Protein AF-A0A1I2D7L0-F1 (afdb_monomer_lite)

Foldseek 3Di:
DPDAFEKEFEDEQQFPDPVLQLCCCAVVQWHWDAQAPAQPVRDGDVCQLVDDQQHKYFYWYQDPVGTDTSAIWGFHALVPAPNSQQFADADPSGQKTFGPDPVSQVSRVPGHDAHNHVNGTITTRIDGDPPDRDDDDVVQQPDPRRMHTD

pLDDT: mean 92.6, std 7.84, range [42.94, 98.56]

Sequence (150 aa):
MLGMQEWLYRASNARADSSTTQDVADNFGFICRNAFADVAHAQMIANVAKVDFGDVIHLYFVDGEGGRSLGAYRVVGPHRHPRGALFGAAVPKTKLRTVADDQLREQLRSDYAVDPRVGEFCGWPVVRDEHPSPSYVRDLFVGRNTLVPR

Organism: NCBI:txid54

Radius of gyration: 14.2 Å; chains: 1; bounding box: 37×36×35 Å

Secondary structure (DSSP, 8-state):
-PPPPEEEEEEETTT--HHHHHHHHHHH-EEE--SBS-SSS--B-TTGGG--TT-EEEEEEEETTEEEEEEEEEE--GGGSTTGGGEEEEPTTSS-EEE--HHHHHHHHTTPPPPTTTSS-EEEEEEEE-PPPPPP-GGGS-TT-SEEE-

Structure (mmCIF, N/CA/C/O backbone):
data_AF-A0A1I2D7L0-F1
#
_entry.id   AF-A0A1I2D7L0-F1
#
loop_
_atom_site.group_PDB
_atom_site.id
_atom_site.type_symbol
_atom_site.label_atom_id
_atom_site.label_alt_id
_atom_site.label_comp_id
_atom_site.label_asym_id
_atom_site.label_entity_id
_atom_site.label_seq_id
_atom_site.pdbx_PDB_ins_code
_atom_site.Cartn_x
_atom_site.Cartn_y
_atom_site.Cartn_z
_atom_site.occupancy
_atom_site.B_iso_or_equiv
_atom_site.auth_seq_id
_atom_site.auth_comp_id
_atom_site.auth_asym_id
_atom_site.auth_atom_id
_atom_site.pdbx_PDB_model_num
ATOM 1 N N . MET A 1 1 ? -18.700 -8.765 -13.851 1.00 42.94 1 MET A N 1
ATOM 2 C CA . MET A 1 1 ? -17.292 -9.070 -13.530 1.00 42.94 1 MET A CA 1
ATOM 3 C C . MET A 1 1 ? -16.488 -7.852 -13.924 1.00 42.94 1 MET A C 1
ATOM 5 O O . MET A 1 1 ? -16.326 -7.628 -15.114 1.00 42.94 1 MET A O 1
ATOM 9 N N . LEU A 1 2 ? -16.108 -7.008 -12.965 1.00 53.78 2 LEU A N 1
ATOM 10 C CA . LEU A 1 2 ? -15.072 -6.012 -13.236 1.00 53.78 2 LEU A CA 1
ATOM 11 C C . LEU A 1 2 ? -13.763 -6.801 -13.350 1.00 53.78 2 LEU A C 1
ATOM 13 O O . LEU A 1 2 ? -13.500 -7.656 -12.504 1.00 53.78 2 LEU A O 1
ATOM 17 N N . GLY A 1 3 ? -13.057 -6.635 -14.467 1.00 70.50 3 GLY A N 1
ATOM 18 C CA . GLY A 1 3 ? -11.793 -7.324 -14.708 1.00 70.50 3 GLY A CA 1
ATOM 19 C C . GLY A 1 3 ? -10.757 -6.924 -13.662 1.00 70.50 3 GLY A C 1
ATOM 20 O O . GLY A 1 3 ? -10.796 -5.807 -13.156 1.00 70.50 3 GLY A O 1
ATOM 21 N N . MET A 1 4 ? -9.858 -7.850 -13.342 1.00 87.69 4 MET A N 1
ATOM 22 C CA . MET A 1 4 ? -8.680 -7.590 -12.516 1.00 87.69 4 MET A CA 1
ATOM 23 C C . MET A 1 4 ? -7.867 -6.444 -13.132 1.00 87.69 4 MET A C 1
ATOM 25 O O . MET A 1 4 ? -7.484 -6.544 -14.299 1.00 87.69 4 MET A O 1
ATOM 29 N N . GLN A 1 5 ? -7.617 -5.378 -12.366 1.00 95.31 5 GLN A N 1
ATOM 30 C CA . GLN A 1 5 ? -6.756 -4.276 -12.786 1.00 95.31 5 GLN A CA 1
ATOM 31 C C . GLN A 1 5 ? -5.352 -4.426 -12.189 1.00 95.31 5 GLN A C 1
ATOM 33 O O . GLN A 1 5 ? -5.175 -4.874 -11.055 1.00 95.31 5 GLN A O 1
ATOM 38 N N . GLU A 1 6 ? -4.345 -4.031 -12.962 1.00 96.81 6 GLU A N 1
ATOM 39 C CA . GLU A 1 6 ? -2.952 -4.012 -12.532 1.00 96.81 6 GLU A CA 1
ATOM 40 C C . GLU A 1 6 ? -2.502 -2.583 -12.203 1.00 96.81 6 GLU A C 1
ATOM 42 O O . GLU A 1 6 ? -2.860 -1.609 -12.875 1.00 96.81 6 GLU A O 1
ATOM 47 N N . TRP A 1 7 ? -1.689 -2.461 -11.158 1.00 97.69 7 TRP A N 1
ATOM 48 C CA . TRP A 1 7 ? -1.183 -1.196 -10.649 1.00 97.69 7 TRP A CA 1
ATOM 49 C C . TRP A 1 7 ? 0.327 -1.252 -10.467 1.0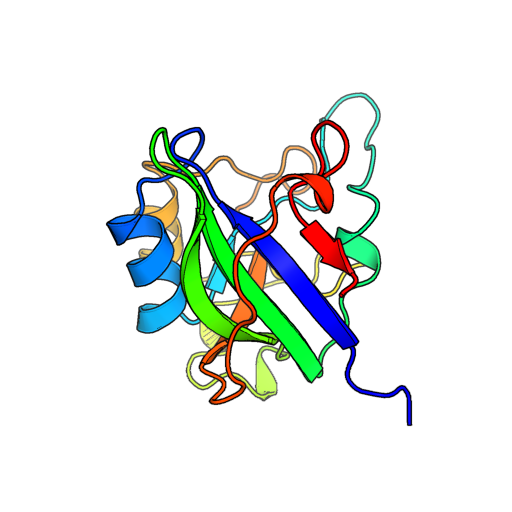0 97.69 7 TRP A C 1
ATOM 51 O O . TRP A 1 7 ? 0.862 -2.219 -9.931 1.00 97.69 7 TRP A O 1
ATOM 61 N N . LEU A 1 8 ? 1.020 -0.178 -10.833 1.00 97.25 8 LEU A N 1
ATOM 62 C CA . LEU A 1 8 ? 2.436 -0.002 -10.530 1.00 97.25 8 LEU A CA 1
ATOM 63 C C . LEU A 1 8 ? 2.565 0.882 -9.292 1.00 97.25 8 LEU A C 1
ATOM 65 O O . LEU A 1 8 ? 2.074 2.015 -9.281 1.00 97.25 8 LEU A O 1
ATOM 69 N N . TYR A 1 9 ? 3.234 0.382 -8.254 1.00 97.06 9 TYR A N 1
ATOM 70 C CA . TYR A 1 9 ? 3.482 1.119 -7.019 1.00 97.06 9 TYR A CA 1
ATOM 71 C C . TYR A 1 9 ? 4.976 1.339 -6.801 1.00 97.06 9 TYR A C 1
ATOM 73 O O . TYR A 1 9 ? 5.738 0.381 -6.724 1.00 97.06 9 TYR A O 1
ATOM 81 N N . ARG A 1 10 ? 5.393 2.599 -6.642 1.00 94.88 10 ARG A N 1
ATOM 82 C CA . ARG A 1 10 ? 6.763 2.957 -6.252 1.00 94.88 10 ARG A CA 1
ATOM 83 C C . ARG A 1 10 ? 6.838 3.318 -4.767 1.00 94.88 10 ARG A C 1
ATOM 85 O O . ARG A 1 10 ? 6.309 4.343 -4.334 1.00 94.88 10 ARG A O 1
ATOM 92 N N . ALA A 1 11 ? 7.524 2.480 -4.003 1.00 94.25 11 ALA A N 1
ATOM 93 C CA . ALA A 1 11 ? 8.063 2.811 -2.693 1.00 94.25 11 ALA A CA 1
ATOM 94 C C . ALA A 1 11 ? 9.421 3.514 -2.850 1.00 94.25 11 ALA A C 1
ATOM 96 O O . ALA A 1 11 ? 10.088 3.379 -3.876 1.00 94.25 11 ALA A O 1
ATOM 97 N N . SER A 1 12 ? 9.828 4.271 -1.835 1.00 91.44 12 SER A N 1
ATOM 98 C CA . SER A 1 12 ? 11.155 4.882 -1.765 1.00 91.44 12 SER A CA 1
ATOM 99 C C . SER A 1 12 ? 11.606 5.021 -0.316 1.00 91.44 12 SER A C 1
ATOM 101 O O . SER A 1 12 ? 10.791 4.972 0.609 1.00 91.44 12 SER A O 1
ATOM 103 N N . ASN A 1 13 ? 12.892 5.315 -0.145 1.00 88.62 13 ASN A N 1
ATOM 104 C CA . ASN A 1 13 ? 13.537 5.608 1.136 1.00 88.62 13 ASN A CA 1
ATOM 105 C C . ASN A 1 13 ? 12.998 6.852 1.874 1.00 88.62 13 ASN A C 1
ATOM 107 O O . ASN A 1 13 ? 13.462 7.163 2.963 1.00 88.62 13 ASN A O 1
ATOM 111 N N . ALA A 1 14 ? 12.026 7.575 1.309 1.00 85.12 14 ALA A N 1
ATOM 112 C CA . ALA A 1 14 ? 11.358 8.678 1.999 1.00 85.12 14 ALA A CA 1
ATOM 113 C C . ALA A 1 14 ? 10.434 8.201 3.135 1.00 85.12 14 ALA A C 1
ATOM 115 O O . ALA A 1 14 ? 9.949 9.024 3.911 1.00 85.12 14 ALA A O 1
ATOM 116 N N . ARG A 1 15 ? 10.122 6.899 3.178 1.00 81.25 15 ARG A N 1
ATOM 117 C CA . ARG A 1 15 ? 9.330 6.268 4.239 1.00 81.25 15 ARG A CA 1
ATOM 118 C C . ARG A 1 15 ? 10.143 5.164 4.897 1.00 81.25 15 ARG A C 1
ATOM 120 O O . ARG A 1 15 ? 10.711 5.385 5.949 1.00 81.25 15 ARG A O 1
ATOM 127 N N . ALA A 1 16 ? 10.261 4.030 4.221 1.00 90.19 16 ALA A N 1
ATOM 128 C CA . ALA A 1 16 ? 10.984 2.866 4.702 1.00 90.19 16 ALA A CA 1
ATOM 129 C C . ALA A 1 16 ? 12.076 2.479 3.712 1.00 90.19 16 ALA A C 1
ATOM 131 O O . ALA A 1 16 ? 12.001 2.822 2.528 1.00 90.19 16 ALA A O 1
ATOM 132 N N . ASP A 1 17 ? 13.079 1.746 4.182 1.00 92.38 17 ASP A N 1
ATOM 133 C CA . ASP A 1 17 ? 14.046 1.120 3.292 1.00 92.38 17 ASP A CA 1
ATOM 134 C C . ASP A 1 17 ? 13.432 -0.070 2.528 1.00 92.38 17 ASP A C 1
ATOM 136 O O . ASP A 1 17 ? 12.263 -0.447 2.696 1.00 92.38 17 ASP A O 1
ATOM 140 N N . SER A 1 18 ? 14.220 -0.642 1.619 1.00 92.31 18 SER A N 1
ATOM 141 C CA . SER A 1 18 ? 13.748 -1.714 0.749 1.00 92.31 18 SER A CA 1
ATOM 142 C C . SER A 1 18 ? 13.466 -3.009 1.509 1.00 92.31 18 SER A C 1
ATOM 144 O O . SER A 1 18 ? 12.477 -3.676 1.207 1.00 92.31 18 SER A O 1
ATOM 146 N N . SER A 1 19 ? 14.295 -3.336 2.505 1.00 93.00 19 SER A N 1
ATOM 147 C CA . SER A 1 19 ? 14.122 -4.507 3.367 1.00 93.00 19 SER A CA 1
ATOM 148 C C . SER A 1 19 ? 12.846 -4.409 4.187 1.00 93.00 19 SER A C 1
ATOM 150 O O . SER A 1 19 ? 12.036 -5.324 4.128 1.00 93.00 19 SER A O 1
ATOM 152 N N . THR A 1 20 ? 12.609 -3.291 4.870 1.00 93.81 20 THR A N 1
ATOM 153 C CA . THR A 1 20 ? 11.398 -3.055 5.657 1.00 93.81 20 THR A CA 1
ATOM 154 C C . THR A 1 20 ? 10.161 -3.053 4.766 1.00 93.81 20 THR A C 1
ATOM 156 O O . THR A 1 20 ? 9.142 -3.644 5.115 1.00 93.81 20 THR A O 1
ATOM 159 N N . THR A 1 21 ? 10.226 -2.424 3.588 1.00 95.50 21 THR A N 1
ATOM 160 C CA . THR A 1 21 ? 9.110 -2.442 2.626 1.00 95.50 21 THR A CA 1
ATOM 161 C C . THR A 1 21 ? 8.762 -3.871 2.206 1.00 95.50 21 THR A C 1
ATOM 163 O O . THR A 1 21 ? 7.586 -4.234 2.164 1.00 95.50 21 THR A O 1
ATOM 166 N N . GLN A 1 22 ? 9.777 -4.680 1.902 1.00 95.12 22 GLN A N 1
ATOM 167 C CA . GLN A 1 22 ? 9.588 -6.069 1.507 1.00 95.12 22 GLN A CA 1
ATOM 168 C C . GLN A 1 22 ? 9.098 -6.935 2.675 1.00 95.12 22 GLN A C 1
ATOM 170 O O . GLN A 1 22 ? 8.175 -7.718 2.489 1.00 95.12 22 GLN A O 1
ATOM 175 N N . ASP A 1 23 ? 9.661 -6.763 3.869 1.00 95.19 23 ASP A N 1
ATOM 176 C CA . ASP A 1 23 ? 9.289 -7.489 5.085 1.00 95.19 23 ASP A CA 1
ATOM 177 C C . ASP A 1 23 ? 7.814 -7.271 5.444 1.00 95.19 23 ASP A C 1
ATOM 179 O O . ASP A 1 23 ? 7.065 -8.227 5.643 1.00 95.19 23 ASP A O 1
ATOM 183 N N . VAL A 1 24 ? 7.350 -6.018 5.408 1.00 96.62 24 VAL A N 1
ATOM 184 C CA . VAL A 1 24 ? 5.938 -5.683 5.639 1.00 96.62 24 VAL A CA 1
ATOM 185 C C . VAL A 1 24 ? 5.028 -6.358 4.602 1.00 96.62 24 VAL A C 1
ATOM 187 O O . VAL A 1 24 ? 3.985 -6.917 4.956 1.00 96.62 24 VAL A O 1
ATOM 190 N N . ALA A 1 25 ? 5.427 -6.370 3.329 1.00 97.12 25 ALA A N 1
ATOM 191 C CA . ALA A 1 25 ? 4.643 -6.997 2.269 1.00 97.12 25 ALA A CA 1
ATOM 192 C C . ALA A 1 25 ? 4.624 -8.532 2.371 1.00 97.12 25 ALA A C 1
ATOM 194 O O . ALA A 1 25 ? 3.557 -9.136 2.273 1.00 97.12 25 ALA A O 1
ATOM 195 N N . ASP A 1 26 ? 5.776 -9.162 2.595 1.00 96.19 26 ASP A N 1
ATOM 196 C CA . ASP A 1 26 ? 5.932 -10.617 2.561 1.00 96.19 26 ASP A CA 1
ATOM 197 C C . ASP A 1 26 ? 5.500 -11.287 3.874 1.00 96.19 26 ASP A C 1
ATOM 199 O O . ASP A 1 26 ? 4.810 -12.307 3.840 1.00 96.19 26 ASP A O 1
ATOM 203 N N . ASN A 1 27 ? 5.832 -10.706 5.031 1.00 95.50 27 ASN A N 1
ATOM 204 C CA . ASN A 1 27 ? 5.563 -11.329 6.331 1.00 95.50 27 ASN A CA 1
ATOM 205 C C . ASN A 1 27 ? 4.207 -10.936 6.921 1.00 95.50 27 ASN A C 1
ATOM 207 O O . ASN A 1 27 ? 3.575 -11.745 7.611 1.00 95.50 27 ASN A O 1
ATOM 211 N N . PHE A 1 28 ? 3.717 -9.727 6.640 1.00 97.12 28 PHE A N 1
ATOM 212 C CA . PHE A 1 28 ? 2.419 -9.265 7.142 1.00 97.12 28 PHE A CA 1
ATOM 213 C C . PHE A 1 28 ? 1.319 -9.255 6.078 1.00 97.12 28 PHE A C 1
ATOM 215 O O . PHE A 1 28 ? 0.143 -9.176 6.440 1.00 97.12 28 PHE A O 1
ATOM 222 N N . GLY A 1 29 ? 1.668 -9.385 4.794 1.00 98.00 29 GLY A N 1
ATOM 223 C CA . GLY A 1 29 ? 0.692 -9.304 3.709 1.00 98.00 29 GLY A CA 1
ATOM 224 C C . GLY A 1 29 ? 0.060 -7.917 3.647 1.00 98.00 29 GLY A C 1
ATOM 225 O O . GLY A 1 29 ? -1.163 -7.771 3.611 1.00 98.00 29 GLY A O 1
ATOM 226 N N . PHE A 1 30 ? 0.888 -6.874 3.718 1.00 98.38 30 PHE A N 1
ATOM 227 C CA . PHE A 1 30 ? 0.414 -5.500 3.813 1.00 98.38 30 PHE A CA 1
ATOM 228 C C . PHE A 1 30 ? 1.235 -4.544 2.950 1.00 98.38 30 PHE A C 1
ATOM 230 O O . PHE A 1 30 ? 2.459 -4.585 2.940 1.00 98.38 30 PHE A O 1
ATOM 237 N N . ILE A 1 31 ? 0.561 -3.630 2.254 1.00 98.00 31 ILE A N 1
ATOM 238 C CA . ILE A 1 31 ? 1.205 -2.485 1.602 1.00 98.00 31 ILE A CA 1
ATOM 239 C C . ILE A 1 31 ? 0.687 -1.222 2.281 1.00 98.00 31 ILE A C 1
ATOM 241 O O . ILE A 1 31 ? -0.459 -0.818 2.066 1.00 98.00 31 ILE A O 1
ATOM 245 N N . CYS A 1 32 ? 1.533 -0.600 3.105 1.00 96.75 32 CYS A N 1
ATOM 246 C CA . CYS A 1 32 ? 1.181 0.609 3.843 1.00 96.75 32 CYS A CA 1
ATOM 247 C C . CYS A 1 32 ? 0.996 1.793 2.887 1.00 96.75 32 CYS A C 1
ATOM 249 O O . CYS A 1 32 ? 1.895 2.143 2.113 1.00 96.75 32 CYS A O 1
ATOM 251 N N . ARG A 1 33 ? -0.171 2.439 2.957 1.00 95.75 33 ARG A N 1
ATOM 252 C CA . ARG A 1 33 ? -0.492 3.603 2.139 1.00 95.75 33 ARG A CA 1
ATOM 253 C C . ARG A 1 33 ? -1.581 4.459 2.766 1.00 95.75 33 ARG A C 1
ATOM 255 O O . ARG A 1 33 ? -2.684 3.989 3.002 1.00 95.75 33 ARG A O 1
ATOM 262 N N . ASN A 1 34 ? -1.304 5.752 2.887 1.00 94.62 34 ASN A N 1
ATOM 263 C CA . ASN A 1 34 ? -2.300 6.733 3.307 1.00 94.62 34 ASN A CA 1
ATOM 264 C C . ASN A 1 34 ? -3.400 6.892 2.244 1.00 94.62 34 ASN A C 1
ATOM 266 O O . ASN A 1 34 ? -3.119 6.955 1.041 1.00 94.62 34 ASN A O 1
ATOM 270 N N . ALA A 1 35 ? -4.646 7.021 2.693 1.00 93.94 35 ALA A N 1
ATOM 271 C CA . ALA A 1 35 ? -5.768 7.467 1.875 1.00 93.94 35 ALA A CA 1
ATOM 272 C C . ALA A 1 35 ? -5.696 8.968 1.586 1.00 93.94 35 ALA A C 1
ATOM 274 O O . ALA A 1 35 ? -6.110 9.396 0.506 1.00 93.94 35 ALA A O 1
ATOM 275 N N . PHE A 1 36 ? -5.185 9.757 2.534 1.00 91.94 36 PHE A N 1
ATOM 276 C CA . PHE A 1 36 ? -5.218 11.217 2.492 1.00 91.94 36 PHE A CA 1
ATOM 277 C C . PHE A 1 36 ? -3.810 11.819 2.461 1.00 91.94 36 PHE A C 1
ATOM 279 O O . PHE A 1 36 ? -2.899 11.362 3.152 1.00 91.94 36 PHE A O 1
ATOM 286 N N . ALA A 1 37 ? -3.629 12.8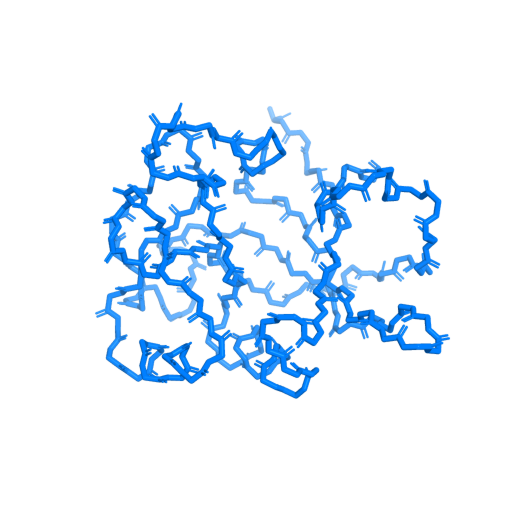44 1.626 1.00 85.94 37 ALA A N 1
ATOM 287 C CA . ALA A 1 37 ? -2.346 13.528 1.467 1.00 85.94 37 ALA A CA 1
ATOM 288 C C . ALA A 1 37 ? -2.052 14.510 2.612 1.00 85.94 37 ALA A C 1
ATOM 290 O O . ALA A 1 37 ? -0.894 14.670 2.993 1.00 85.94 37 ALA A O 1
ATOM 291 N N . ASP A 1 38 ? -3.088 15.149 3.162 1.00 79.94 38 ASP A N 1
ATOM 292 C CA . ASP A 1 38 ? -2.977 16.118 4.249 1.00 79.94 38 ASP A CA 1
ATOM 293 C C . ASP A 1 38 ? -4.196 16.085 5.191 1.00 79.94 38 ASP A C 1
ATOM 295 O O . ASP A 1 38 ? -5.249 15.524 4.867 1.00 79.94 38 ASP A O 1
ATOM 299 N N . VAL A 1 39 ? -4.028 16.687 6.376 1.00 70.50 39 VAL A N 1
ATOM 300 C CA . VAL A 1 39 ? -5.101 16.871 7.371 1.00 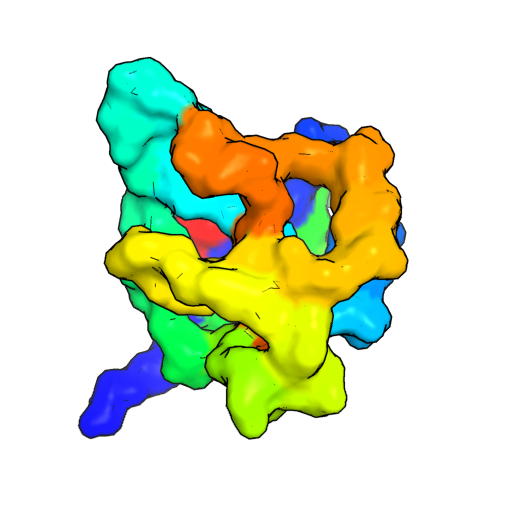70.50 39 VAL A CA 1
ATOM 301 C C . VAL A 1 39 ? -6.042 18.009 6.952 1.00 70.50 39 VAL A C 1
ATOM 303 O O . VAL A 1 39 ? -7.252 17.914 7.137 1.00 70.50 39 VAL A O 1
ATOM 306 N N . ALA A 1 40 ? -5.486 19.097 6.405 1.00 72.44 40 ALA A N 1
ATOM 307 C CA . ALA A 1 40 ? -6.165 20.387 6.273 1.00 72.44 40 ALA A CA 1
ATOM 308 C C . ALA A 1 40 ? -7.209 20.435 5.146 1.00 72.44 40 ALA A C 1
ATOM 310 O O . ALA A 1 40 ? -8.279 21.013 5.318 1.00 72.44 40 ALA A O 1
ATOM 311 N N . HIS A 1 41 ? -6.920 19.816 4.004 1.00 70.00 41 HIS A N 1
ATOM 312 C CA . HIS A 1 41 ? -7.782 19.806 2.820 1.00 70.00 41 HIS A CA 1
ATOM 313 C C . HIS A 1 41 ? -8.481 18.464 2.631 1.00 70.00 41 HIS A C 1
ATOM 315 O O . HIS A 1 41 ? -9.339 18.331 1.755 1.00 70.00 41 HIS A O 1
ATOM 321 N N . ALA A 1 42 ? -8.133 17.464 3.450 1.00 74.12 42 ALA A N 1
ATOM 322 C CA . ALA A 1 42 ? -8.747 16.146 3.424 1.00 74.12 42 ALA A CA 1
ATOM 323 C C . ALA A 1 42 ? -8.689 15.513 2.016 1.00 74.12 42 ALA A C 1
ATOM 325 O O . ALA A 1 42 ? -9.576 14.746 1.618 1.00 74.12 42 ALA A O 1
ATOM 326 N N . GLN A 1 43 ? -7.646 15.861 1.252 1.00 86.75 43 GLN A N 1
ATOM 327 C CA . GLN A 1 43 ? -7.509 15.480 -0.144 1.00 86.75 43 GLN A CA 1
ATOM 328 C C . GLN A 1 43 ? -7.151 13.998 -0.240 1.00 86.75 43 GLN A C 1
ATOM 330 O O . GLN A 1 43 ? -6.077 13.563 0.180 1.00 86.75 43 GLN A O 1
ATOM 335 N N . MET A 1 44 ? -8.065 13.220 -0.815 1.00 88.81 44 MET A N 1
ATOM 336 C CA . MET A 1 44 ? -7.842 11.806 -1.087 1.00 88.81 44 MET A CA 1
ATOM 337 C C . MET A 1 44 ? -6.821 11.631 -2.211 1.00 88.81 44 MET A C 1
ATOM 339 O O . MET A 1 44 ? -6.863 12.325 -3.229 1.00 88.81 44 MET A O 1
ATOM 343 N N . ILE A 1 45 ? -5.922 10.668 -2.052 1.00 89.94 45 ILE A N 1
ATOM 344 C CA . ILE A 1 45 ? -4.927 10.334 -3.066 1.00 89.94 45 ILE A CA 1
ATOM 345 C C . ILE A 1 45 ? -5.641 9.643 -4.236 1.00 89.94 45 ILE A C 1
ATOM 347 O O . ILE A 1 45 ? -6.166 8.540 -4.090 1.00 89.94 45 ILE A O 1
ATOM 351 N N . ALA A 1 46 ? -5.650 10.294 -5.405 1.00 81.62 46 ALA A N 1
ATOM 352 C CA . ALA A 1 46 ? -6.561 10.011 -6.522 1.00 81.62 46 ALA A CA 1
ATOM 353 C C . ALA A 1 46 ? -6.653 8.536 -6.965 1.00 81.62 46 ALA A C 1
ATOM 355 O O . ALA A 1 46 ? -7.737 8.076 -7.320 1.00 81.62 46 ALA A O 1
ATOM 356 N N . ASN A 1 47 ? -5.540 7.794 -6.943 1.00 92.25 47 ASN A N 1
ATOM 357 C CA . ASN A 1 47 ? -5.516 6.391 -7.371 1.00 92.25 47 ASN A CA 1
ATOM 358 C C . ASN A 1 47 ? -5.768 5.398 -6.230 1.00 92.25 47 ASN A C 1
ATOM 360 O O . ASN A 1 47 ? -6.189 4.279 -6.492 1.00 92.25 47 ASN A O 1
ATOM 364 N N . VAL A 1 48 ? -5.609 5.800 -4.966 1.00 93.19 48 VAL A N 1
ATOM 365 C CA . VAL A 1 48 ? -5.838 4.904 -3.819 1.00 93.19 48 VAL A CA 1
ATOM 366 C C . VAL A 1 48 ? -7.301 4.467 -3.726 1.00 93.19 48 VAL A C 1
ATOM 368 O O . VAL A 1 48 ? -7.591 3.318 -3.408 1.00 93.19 48 VAL A O 1
ATOM 371 N N . ALA A 1 49 ? -8.227 5.370 -4.054 1.00 92.75 49 ALA A N 1
ATOM 372 C CA . ALA A 1 49 ? -9.664 5.099 -4.054 1.00 92.75 49 ALA A CA 1
ATOM 373 C C . ALA A 1 49 ? -10.120 4.136 -5.161 1.00 92.75 49 ALA A C 1
ATOM 375 O O . ALA A 1 49 ? -11.231 3.617 -5.096 1.00 92.75 49 ALA A O 1
ATOM 376 N N . LYS A 1 50 ? -9.289 3.949 -6.193 1.00 95.12 50 LYS A N 1
ATOM 377 C CA . LYS A 1 50 ? -9.634 3.185 -7.395 1.00 95.12 50 LYS A CA 1
ATOM 378 C C . LYS A 1 50 ? -9.196 1.726 -7.329 1.00 95.12 50 LYS A C 1
ATOM 380 O O . LYS A 1 50 ? -9.745 0.930 -8.073 1.00 95.12 50 LYS A O 1
ATOM 385 N N . VAL A 1 51 ? -8.240 1.395 -6.461 1.00 96.94 51 VAL A N 1
ATOM 386 C CA . VAL A 1 51 ? -7.803 0.010 -6.252 1.00 96.94 51 VAL A CA 1
ATOM 387 C C . VAL A 1 51 ? -8.947 -0.786 -5.634 1.00 96.94 51 VAL A C 1
ATOM 389 O O . VAL A 1 51 ? -9.453 -0.400 -4.574 1.00 96.94 51 VAL A O 1
ATOM 392 N N . ASP A 1 52 ? -9.324 -1.895 -6.264 1.00 97.19 52 ASP A N 1
ATOM 393 C CA . ASP A 1 52 ? -10.365 -2.801 -5.780 1.00 97.19 52 ASP A CA 1
ATOM 394 C C . ASP A 1 52 ? -9.784 -4.120 -5.234 1.00 97.19 52 ASP A C 1
ATOM 396 O O . ASP A 1 52 ? -8.612 -4.452 -5.407 1.00 97.19 52 ASP A O 1
ATOM 400 N N . PHE A 1 53 ? -10.608 -4.895 -4.529 1.00 96.94 53 PHE A N 1
ATOM 401 C CA . PHE A 1 53 ? -10.246 -6.261 -4.167 1.00 96.94 53 PHE A CA 1
ATOM 402 C C . PHE A 1 53 ? -10.164 -7.128 -5.425 1.00 96.94 53 PHE A C 1
ATOM 404 O O . PHE A 1 53 ? -11.104 -7.178 -6.213 1.00 96.94 53 PHE A O 1
ATOM 411 N N . GLY A 1 54 ? -9.077 -7.883 -5.550 1.00 96.50 54 GLY A N 1
ATOM 412 C CA . GLY A 1 54 ? -8.766 -8.688 -6.727 1.00 96.50 54 GLY A CA 1
ATOM 413 C C . GLY A 1 54 ? -7.718 -8.054 -7.635 1.00 96.50 54 GLY A C 1
ATOM 414 O O . GLY A 1 54 ? -7.089 -8.801 -8.374 1.00 96.50 54 GLY A O 1
ATOM 415 N N . ASP A 1 55 ? -7.482 -6.744 -7.532 1.00 97.75 55 ASP A N 1
ATOM 416 C CA . ASP A 1 55 ? -6.428 -6.059 -8.281 1.00 97.75 55 ASP A CA 1
ATOM 417 C C . ASP A 1 55 ? -5.033 -6.533 -7.871 1.00 97.75 55 ASP A C 1
ATOM 419 O O . ASP A 1 55 ? -4.817 -6.963 -6.734 1.00 97.75 55 ASP A O 1
ATOM 423 N N . VAL A 1 56 ? -4.073 -6.400 -8.785 1.00 98.06 56 VAL A N 1
ATOM 424 C CA . VAL A 1 56 ? -2.663 -6.726 -8.550 1.00 98.06 56 VAL A CA 1
ATOM 425 C C . VAL A 1 56 ? -1.845 -5.444 -8.465 1.00 98.06 56 VAL A C 1
ATOM 427 O O . VAL A 1 56 ? -1.905 -4.585 -9.340 1.00 98.06 56 VAL A O 1
ATOM 430 N N . ILE A 1 57 ? -1.055 -5.316 -7.404 1.00 98.44 57 ILE A N 1
ATOM 431 C CA . ILE A 1 57 ? -0.074 -4.253 -7.215 1.00 98.44 57 ILE A CA 1
ATOM 432 C C . ILE A 1 57 ? 1.318 -4.830 -7.467 1.00 98.44 57 ILE A C 1
ATOM 434 O O . ILE A 1 57 ? 1.796 -5.682 -6.718 1.00 98.44 57 ILE A O 1
ATOM 438 N N . HIS A 1 58 ? 1.993 -4.318 -8.490 1.00 98.06 58 HIS A N 1
ATOM 439 C CA . HIS A 1 58 ? 3.418 -4.522 -8.715 1.00 98.06 58 HIS A CA 1
ATOM 440 C C . HIS A 1 58 ? 4.194 -3.522 -7.865 1.00 98.06 58 HIS A C 1
ATOM 442 O O . HIS A 1 58 ? 4.191 -2.315 -8.128 1.00 98.06 58 HIS A O 1
ATOM 448 N N . LEU A 1 59 ? 4.822 -4.029 -6.811 1.00 98.00 59 LEU A N 1
ATOM 449 C CA . LEU A 1 59 ? 5.561 -3.238 -5.843 1.00 98.00 59 LEU A CA 1
ATOM 450 C C . LEU A 1 59 ? 7.010 -3.089 -6.303 1.00 98.00 59 LEU A C 1
ATOM 452 O O . LEU A 1 59 ? 7.731 -4.075 -6.445 1.00 98.00 59 LEU A O 1
ATOM 456 N N . TYR A 1 60 ? 7.442 -1.848 -6.486 1.00 97.12 60 TYR A N 1
ATOM 457 C CA . TYR A 1 60 ? 8.821 -1.483 -6.782 1.00 97.12 60 TYR A CA 1
ATOM 458 C C . TYR A 1 60 ? 9.396 -0.660 -5.641 1.00 97.12 60 TYR A C 1
ATOM 460 O O . TYR A 1 60 ? 8.708 0.188 -5.072 1.00 97.12 60 TYR A O 1
ATOM 468 N N . PHE A 1 61 ? 10.676 -0.854 -5.360 1.00 96.00 61 PHE A N 1
ATOM 469 C CA . PHE A 1 61 ? 11.462 0.058 -4.549 1.00 96.00 61 PHE A CA 1
ATOM 470 C C . PHE A 1 61 ? 12.342 0.907 -5.457 1.00 96.00 61 PHE A C 1
ATOM 472 O O . PHE A 1 61 ? 13.041 0.360 -6.307 1.00 96.00 61 PHE A O 1
ATOM 479 N N . VAL A 1 62 ? 12.280 2.227 -5.298 1.00 92.94 62 VAL A N 1
ATOM 480 C CA . VAL A 1 62 ? 13.034 3.179 -6.113 1.00 92.94 62 VAL A CA 1
ATOM 481 C C . VAL A 1 62 ? 14.085 3.878 -5.265 1.00 92.94 62 VAL A C 1
ATOM 483 O O . VAL A 1 62 ? 13.765 4.479 -4.236 1.00 92.94 62 VAL A O 1
ATOM 486 N N . ASP A 1 63 ? 15.320 3.842 -5.748 1.00 87.88 63 ASP A N 1
ATOM 487 C CA . ASP A 1 63 ? 16.483 4.520 -5.185 1.00 87.88 63 ASP A CA 1
ATOM 488 C C . ASP A 1 63 ? 17.283 5.233 -6.297 1.00 87.88 63 ASP A C 1
ATOM 490 O O . ASP A 1 63 ? 16.764 5.497 -7.387 1.00 87.88 63 ASP A O 1
ATOM 494 N N . GLY A 1 64 ? 18.528 5.624 -6.004 1.00 78.75 64 GLY A N 1
ATOM 495 C CA . GLY A 1 64 ? 19.398 6.328 -6.949 1.00 78.75 64 GLY A CA 1
ATOM 496 C C . GLY A 1 64 ? 19.771 5.523 -8.200 1.00 78.75 64 GLY A C 1
ATOM 497 O O . GLY A 1 64 ? 20.202 6.130 -9.179 1.00 78.75 64 GLY A O 1
ATOM 498 N N . GLU A 1 65 ? 19.583 4.200 -8.199 1.00 77.31 65 GLU A N 1
ATOM 499 C CA . GLU A 1 65 ? 19.960 3.304 -9.300 1.00 77.31 65 GLU A CA 1
ATOM 500 C C . GLU A 1 65 ? 18.778 2.936 -10.212 1.00 77.31 65 GLU A C 1
ATOM 502 O O . GLU A 1 65 ? 18.967 2.386 -11.297 1.00 77.31 65 GLU A O 1
ATOM 507 N N . GLY A 1 66 ? 17.548 3.275 -9.818 1.00 85.81 66 GLY A N 1
ATOM 508 C CA . GLY A 1 66 ? 16.337 2.973 -10.576 1.00 85.81 66 GLY A CA 1
ATOM 509 C C . GLY A 1 66 ? 15.270 2.317 -9.711 1.00 85.81 66 GLY A C 1
ATOM 510 O O . GLY A 1 66 ? 15.226 2.516 -8.502 1.00 85.81 66 GLY A O 1
ATOM 511 N N . GLY A 1 67 ? 14.350 1.583 -10.344 1.00 90.81 67 GLY A N 1
ATOM 512 C CA . GLY A 1 67 ? 13.292 0.855 -9.644 1.00 90.81 67 GLY A CA 1
ATOM 513 C C . GLY A 1 67 ? 13.508 -0.652 -9.695 1.00 90.81 67 GLY A C 1
ATOM 514 O O . GLY A 1 67 ? 13.501 -1.244 -10.773 1.00 90.81 67 GLY A O 1
ATOM 515 N N . ARG A 1 68 ? 13.643 -1.278 -8.525 1.00 94.19 68 ARG A N 1
ATOM 516 C CA . ARG A 1 68 ? 13.746 -2.730 -8.348 1.00 94.19 68 ARG A CA 1
ATOM 517 C C . ARG A 1 68 ? 12.387 -3.314 -7.979 1.00 94.19 68 ARG A C 1
ATOM 519 O O . ARG A 1 68 ? 11.742 -2.829 -7.054 1.00 94.19 68 ARG A O 1
ATOM 526 N N . SER A 1 69 ? 11.953 -4.367 -8.668 1.00 95.75 69 SER A N 1
ATOM 527 C CA . SER A 1 69 ? 10.725 -5.087 -8.301 1.00 95.75 69 SER A CA 1
ATOM 528 C C . SER A 1 69 ? 10.913 -5.842 -6.982 1.00 95.75 69 SER A C 1
ATOM 530 O O . SER A 1 69 ? 11.877 -6.590 -6.836 1.00 95.75 69 SER A O 1
ATOM 532 N N . LEU A 1 70 ? 9.969 -5.682 -6.054 1.00 96.19 70 LEU A N 1
ATOM 533 C CA . LEU A 1 70 ? 9.851 -6.472 -4.821 1.00 96.19 70 LEU A CA 1
ATOM 534 C C . LEU A 1 70 ? 8.847 -7.630 -4.970 1.00 96.19 70 LEU A C 1
ATOM 536 O O . LEU A 1 70 ? 8.945 -8.640 -4.271 1.00 96.19 70 LEU A O 1
ATOM 540 N N . GLY A 1 71 ? 7.916 -7.523 -5.921 1.00 96.38 71 GLY A N 1
ATOM 541 C CA . GLY A 1 71 ? 6.963 -8.585 -6.242 1.00 96.38 71 GLY A CA 1
ATOM 542 C C . GLY A 1 71 ? 5.637 -8.060 -6.781 1.00 96.38 71 GLY A C 1
ATOM 543 O O . GLY A 1 71 ? 5.439 -6.850 -6.908 1.00 96.38 71 GLY A O 1
ATOM 544 N N . ALA A 1 72 ? 4.739 -8.992 -7.088 1.00 97.94 72 ALA A N 1
ATOM 545 C CA . ALA A 1 72 ? 3.342 -8.726 -7.389 1.00 97.94 72 ALA A CA 1
ATOM 546 C C . ALA A 1 72 ? 2.471 -9.203 -6.221 1.00 97.94 72 ALA A C 1
ATOM 548 O O . ALA A 1 72 ? 2.741 -10.235 -5.601 1.00 97.94 72 ALA A O 1
ATOM 549 N N . TYR A 1 73 ? 1.444 -8.424 -5.902 1.00 98.31 73 TYR A N 1
ATOM 550 C CA . TYR A 1 73 ? 0.629 -8.619 -4.712 1.00 98.31 73 TYR A CA 1
ATOM 551 C C . TYR A 1 73 ? -0.838 -8.376 -5.031 1.00 98.31 73 TYR A C 1
ATOM 553 O O . TYR A 1 73 ? -1.215 -7.283 -5.448 1.00 98.31 73 TYR A O 1
ATOM 561 N N . ARG A 1 74 ? -1.685 -9.375 -4.803 1.00 98.06 74 ARG A N 1
ATOM 562 C CA . ARG A 1 74 ? -3.124 -9.256 -5.021 1.00 98.06 74 ARG A CA 1
ATOM 563 C C . ARG A 1 74 ? -3.808 -8.668 -3.801 1.00 98.06 74 ARG A C 1
ATOM 565 O O . ARG A 1 74 ? -3.659 -9.178 -2.691 1.00 98.06 74 ARG A O 1
ATOM 572 N N . VAL A 1 75 ? -4.614 -7.638 -4.017 1.00 98.31 75 VAL A N 1
ATOM 573 C CA . VAL A 1 75 ? -5.378 -6.948 -2.978 1.00 98.31 75 VAL A CA 1
ATOM 574 C C . VAL A 1 75 ? -6.548 -7.820 -2.542 1.00 98.31 75 VAL A C 1
ATOM 576 O O . VAL A 1 75 ? -7.366 -8.255 -3.356 1.00 98.31 75 VAL A O 1
ATOM 579 N N . VAL A 1 76 ? -6.657 -8.089 -1.243 1.00 98.06 76 VAL A N 1
ATOM 580 C CA . VAL A 1 76 ? -7.687 -8.977 -0.689 1.00 98.06 76 VAL A CA 1
ATOM 581 C C . VAL A 1 76 ? -8.405 -8.343 0.495 1.00 98.06 76 VAL A C 1
ATOM 583 O O . VAL A 1 76 ? -7.882 -7.485 1.197 1.00 98.06 76 VAL A O 1
ATOM 586 N N . GLY A 1 77 ? -9.649 -8.757 0.728 1.00 96.19 77 GLY A N 1
ATOM 587 C CA . GLY A 1 77 ? -10.358 -8.387 1.951 1.00 96.19 77 GLY A CA 1
ATOM 588 C C . GLY A 1 77 ? -9.833 -9.176 3.157 1.00 96.19 77 GLY A C 1
ATOM 589 O O . GLY A 1 77 ? -9.367 -10.300 2.968 1.00 96.19 77 GLY A O 1
ATOM 590 N N . PRO A 1 78 ? -9.997 -8.674 4.399 1.00 96.31 78 PRO A N 1
ATOM 591 C CA . PRO A 1 78 ? -9.551 -9.381 5.607 1.00 96.31 78 PRO A CA 1
ATOM 592 C C . PRO A 1 78 ? -10.042 -10.834 5.703 1.00 96.31 78 PRO A C 1
ATOM 594 O O . PRO A 1 78 ? -9.279 -11.719 6.060 1.00 96.31 78 PRO A O 1
ATOM 597 N N . HIS A 1 79 ? -11.280 -11.113 5.282 1.00 96.50 79 HIS A N 1
ATOM 598 C CA . HIS A 1 79 ? -11.873 -12.459 5.286 1.00 96.50 79 HIS A CA 1
ATOM 599 C C . HIS A 1 79 ? -11.243 -13.450 4.286 1.00 96.50 79 HIS A C 1
ATOM 601 O O . HIS A 1 79 ? -11.511 -14.644 4.367 1.00 96.50 79 HIS A O 1
ATOM 607 N N . ARG A 1 80 ? -10.447 -12.971 3.320 1.00 95.94 80 ARG A N 1
ATOM 608 C CA . ARG A 1 80 ? -9.701 -13.800 2.352 1.00 95.94 80 ARG A CA 1
ATOM 609 C C . ARG A 1 80 ? -8.194 -13.764 2.593 1.00 95.94 80 ARG A C 1
ATOM 611 O O . ARG A 1 80 ? -7.453 -14.380 1.835 1.00 95.94 80 ARG A O 1
ATOM 618 N N . HIS A 1 81 ? -7.742 -13.021 3.599 1.00 97.56 81 HIS A N 1
ATOM 619 C CA . HIS A 1 81 ? -6.334 -12.917 3.939 1.00 97.56 81 HIS A CA 1
ATOM 620 C C . HIS A 1 81 ? -5.965 -13.984 4.984 1.00 97.56 81 HIS A C 1
ATOM 622 O O . HIS A 1 81 ? -6.680 -14.100 5.982 1.00 97.56 81 HIS A O 1
ATOM 628 N N . PRO A 1 82 ? -4.844 -14.719 4.834 1.00 96.31 82 PRO A N 1
ATOM 629 C CA . PRO A 1 82 ? -4.420 -15.743 5.801 1.00 96.31 82 PRO A CA 1
ATOM 630 C C . PRO A 1 82 ? -4.263 -15.210 7.231 1.00 96.31 82 PRO A C 1
ATOM 632 O O . PRO A 1 82 ? -4.508 -15.914 8.204 1.00 96.31 82 PRO A O 1
ATOM 635 N N . ARG A 1 83 ? -3.887 -13.934 7.354 1.00 96.12 83 ARG A N 1
ATOM 636 C CA . ARG A 1 83 ? -3.757 -13.197 8.618 1.00 96.12 83 ARG A CA 1
ATOM 637 C C . ARG A 1 83 ? -4.810 -12.087 8.739 1.00 96.12 83 ARG A C 1
ATOM 639 O O . ARG A 1 83 ? -4.481 -10.944 9.021 1.00 96.12 83 ARG A O 1
ATOM 646 N N . GLY A 1 84 ? -6.073 -12.383 8.429 1.00 95.56 84 GLY A N 1
ATOM 647 C CA . GLY A 1 84 ? -7.153 -11.385 8.386 1.00 95.56 84 GLY A CA 1
ATOM 648 C C . GLY A 1 84 ? -7.326 -10.550 9.662 1.00 95.56 84 GLY A C 1
ATOM 649 O O . GLY A 1 84 ? -7.719 -9.389 9.576 1.00 95.56 84 GLY A O 1
ATOM 650 N N . ALA A 1 85 ? -6.975 -11.111 10.825 1.00 97.25 85 ALA A N 1
ATOM 651 C CA . ALA A 1 85 ? -7.039 -10.444 12.127 1.00 97.25 85 ALA A CA 1
ATOM 652 C C . ALA A 1 85 ? -6.068 -9.255 12.282 1.00 97.25 85 ALA A C 1
ATOM 654 O O . ALA A 1 85 ? -6.259 -8.443 13.181 1.00 97.25 85 ALA A O 1
ATOM 655 N N . LEU A 1 86 ? -5.069 -9.112 11.398 1.00 97.19 86 LEU A N 1
ATOM 656 C CA . LEU A 1 86 ? -4.151 -7.966 11.410 1.00 97.19 86 LEU A CA 1
ATOM 657 C C . LEU A 1 86 ? -4.836 -6.642 11.047 1.00 97.19 86 LEU A C 1
ATOM 659 O O . LEU A 1 86 ? -4.290 -5.567 11.300 1.00 97.19 86 LEU A O 1
ATOM 663 N N . PHE A 1 87 ? -6.017 -6.708 10.430 1.00 98.06 87 PHE A N 1
ATOM 664 C CA . PHE A 1 87 ? -6.659 -5.570 9.787 1.00 98.06 87 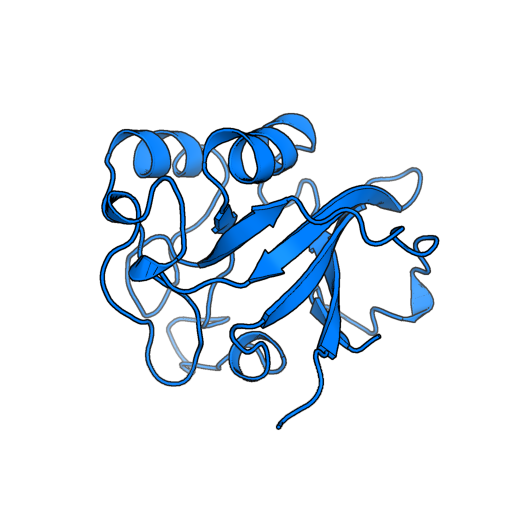PHE A CA 1
ATOM 665 C C . PHE A 1 87 ? -7.972 -5.201 10.468 1.00 98.06 87 PHE A C 1
ATOM 667 O O . PHE A 1 87 ? -8.843 -6.040 10.687 1.00 98.06 87 PHE A O 1
ATOM 674 N N . GLY A 1 88 ? -8.126 -3.912 10.750 1.00 96.50 88 GLY A N 1
ATOM 675 C CA . GLY A 1 88 ? -9.290 -3.337 11.400 1.00 96.50 88 GLY A CA 1
ATOM 676 C C . GLY A 1 88 ? -10.310 -2.753 10.423 1.00 96.50 88 GLY A C 1
ATOM 677 O O . GLY A 1 88 ? -10.710 -3.356 9.417 1.00 96.50 88 GLY A O 1
ATOM 678 N N . ALA A 1 89 ? -10.776 -1.552 10.757 1.00 97.12 89 ALA A N 1
ATOM 679 C CA . ALA A 1 89 ? -11.846 -0.864 10.054 1.00 97.12 89 ALA A CA 1
ATOM 680 C C . ALA A 1 89 ? -11.486 -0.561 8.589 1.00 97.12 89 ALA A C 1
ATOM 682 O O . ALA A 1 89 ? -10.326 -0.359 8.226 1.00 97.12 89 ALA A O 1
ATOM 683 N N . ALA A 1 90 ? -12.508 -0.520 7.729 1.00 97.50 90 ALA A N 1
ATOM 684 C CA . ALA A 1 90 ? -12.356 -0.002 6.371 1.00 97.50 90 ALA A CA 1
ATOM 685 C C . ALA A 1 90 ? -12.110 1.508 6.411 1.00 97.50 90 ALA A C 1
ATOM 687 O O . ALA A 1 90 ? -12.836 2.227 7.098 1.00 97.50 90 ALA A O 1
ATOM 688 N N . VAL A 1 91 ? -11.166 1.995 5.606 1.00 96.38 91 VAL A N 1
ATOM 689 C CA . VAL A 1 91 ? -11.037 3.437 5.372 1.00 96.38 91 VAL A CA 1
ATOM 690 C C . VAL A 1 91 ? -12.089 3.860 4.334 1.00 96.38 91 VAL A C 1
ATOM 692 O O . VAL A 1 91 ? -12.116 3.290 3.235 1.00 96.38 91 VAL A O 1
ATOM 695 N N . PRO A 1 92 ? -12.967 4.837 4.639 1.00 93.00 92 PRO A N 1
ATOM 696 C CA . PRO A 1 92 ? -14.090 5.194 3.774 1.00 93.00 92 PRO A CA 1
ATOM 697 C C . PRO A 1 92 ? -13.693 5.473 2.319 1.00 93.00 92 PRO A C 1
ATOM 699 O O . PRO A 1 92 ? -12.726 6.185 2.057 1.00 93.00 92 PRO A O 1
ATOM 702 N N . LYS A 1 93 ? -14.497 4.962 1.374 1.00 93.25 93 LYS A N 1
ATOM 703 C CA . LYS A 1 93 ? -14.330 5.124 -0.088 1.00 93.25 93 LYS A CA 1
ATOM 704 C C . LYS A 1 93 ? -13.045 4.516 -0.675 1.00 93.25 93 LYS A C 1
ATOM 706 O O . LYS A 1 93 ? -12.679 4.843 -1.797 1.00 93.25 93 LYS A O 1
ATOM 711 N N . THR A 1 94 ? -12.377 3.629 0.056 1.00 96.50 94 THR A N 1
ATOM 712 C CA . THR A 1 94 ? -11.190 2.906 -0.422 1.00 96.50 94 THR A CA 1
ATOM 713 C C . THR A 1 94 ? -11.307 1.419 -0.088 1.00 96.50 94 THR A C 1
ATOM 715 O O . THR A 1 94 ? -12.235 1.000 0.613 1.00 96.50 94 THR A O 1
ATOM 718 N N . LYS A 1 95 ? -10.348 0.615 -0.556 1.00 97.31 95 LYS A N 1
ATOM 719 C CA . LYS A 1 95 ? -10.141 -0.760 -0.072 1.00 97.31 95 LYS A CA 1
ATOM 720 C C . LYS A 1 95 ? -9.041 -0.885 0.978 1.00 97.31 95 LYS A C 1
ATOM 722 O O . LYS A 1 95 ? -8.643 -2.000 1.310 1.00 97.31 95 LYS A O 1
ATOM 727 N N . LEU A 1 96 ? -8.591 0.235 1.538 1.00 98.19 96 LEU A N 1
ATOM 728 C CA . LEU A 1 96 ? -7.638 0.205 2.633 1.00 98.19 96 LEU A CA 1
ATOM 729 C C . LEU A 1 96 ? -8.290 -0.273 3.931 1.00 98.19 96 LEU A C 1
ATOM 731 O O . LEU A 1 96 ? -9.494 -0.101 4.168 1.00 98.19 96 LEU A O 1
ATOM 735 N N . ARG A 1 97 ? -7.451 -0.827 4.799 1.00 98.31 97 ARG A N 1
ATOM 736 C CA . ARG A 1 97 ? -7.780 -1.199 6.171 1.00 98.31 97 ARG A CA 1
ATOM 737 C C . ARG A 1 97 ? -6.840 -0.510 7.137 1.00 98.31 97 ARG A C 1
ATOM 739 O O . ARG A 1 97 ? -5.668 -0.324 6.814 1.00 98.31 97 ARG A O 1
ATOM 746 N N . THR A 1 98 ? -7.356 -0.147 8.306 1.00 98.19 98 THR A N 1
ATOM 747 C CA . THR A 1 98 ? -6.496 0.232 9.427 1.00 98.19 98 THR A CA 1
ATOM 748 C C . THR A 1 98 ? -5.763 -0.992 9.963 1.00 98.19 98 THR A C 1
ATOM 750 O O . THR A 1 98 ? -6.224 -2.124 9.796 1.00 98.19 98 THR A O 1
ATOM 753 N N . VAL A 1 99 ? -4.623 -0.780 10.609 1.00 97.88 99 VAL A N 1
ATOM 754 C CA . VAL A 1 99 ? -3.896 -1.850 11.296 1.00 97.88 99 VAL A CA 1
ATOM 755 C C . VAL A 1 99 ? -4.518 -2.090 12.675 1.00 97.88 99 VAL A C 1
ATOM 757 O O . VAL A 1 99 ? -4.672 -1.160 13.468 1.00 97.88 99 VAL A O 1
ATOM 760 N N . ALA A 1 100 ? -4.898 -3.339 12.952 1.00 96.56 100 ALA A N 1
ATOM 761 C CA . ALA A 1 100 ? -5.450 -3.779 14.235 1.00 96.56 100 ALA A CA 1
ATOM 762 C C . ALA A 1 100 ? -4.403 -4.440 15.149 1.00 96.56 100 ALA A C 1
ATOM 764 O O . ALA A 1 100 ? -4.554 -4.393 16.368 1.00 96.56 100 ALA A O 1
ATOM 765 N N . ASP A 1 101 ? -3.370 -5.038 14.557 1.00 97.00 101 ASP A N 1
ATOM 766 C CA . ASP A 1 101 ? -2.347 -5.829 15.245 1.00 97.00 101 ASP A CA 1
ATOM 767 C C . ASP A 1 101 ? -1.172 -4.987 15.756 1.00 97.00 101 ASP A C 1
ATOM 769 O O . ASP A 1 101 ? -0.654 -4.123 15.047 1.00 97.00 101 ASP A O 1
ATOM 773 N N . ASP A 1 102 ? -0.736 -5.263 16.985 1.00 95.50 102 ASP A N 1
ATOM 774 C CA . ASP A 1 102 ? 0.310 -4.487 17.656 1.00 95.50 102 ASP A CA 1
ATOM 775 C C . ASP A 1 102 ? 1.703 -4.730 17.071 1.00 95.50 102 ASP A C 1
ATOM 777 O O . ASP A 1 102 ? 2.497 -3.794 16.989 1.00 95.50 102 ASP A O 1
ATOM 781 N N . GLN A 1 103 ? 1.996 -5.948 16.604 1.00 95.31 103 GLN A N 1
ATOM 782 C CA . GLN A 1 103 ? 3.290 -6.258 15.997 1.00 95.31 103 GLN A CA 1
ATOM 783 C C . GLN A 1 103 ? 3.458 -5.508 14.670 1.00 95.31 103 GLN A C 1
ATOM 785 O O . GLN A 1 103 ? 4.496 -4.890 14.438 1.00 95.31 103 GLN A O 1
ATOM 790 N N . LEU A 1 104 ? 2.430 -5.509 13.817 1.00 96.31 104 LEU A N 1
ATOM 791 C CA . LEU A 1 104 ? 2.435 -4.739 12.576 1.00 96.31 104 LEU A CA 1
ATOM 792 C C . LEU A 1 104 ? 2.488 -3.231 12.857 1.00 96.31 104 LEU A C 1
ATOM 794 O O . LEU A 1 104 ? 3.214 -2.515 12.173 1.00 96.31 104 LEU A O 1
ATOM 798 N N . ARG A 1 105 ? 1.774 -2.723 13.872 1.00 96.25 105 ARG A N 1
ATOM 799 C CA . ARG A 1 105 ? 1.884 -1.304 14.264 1.00 96.25 105 ARG A CA 1
ATOM 800 C C . ARG A 1 105 ? 3.305 -0.929 14.659 1.00 96.25 105 ARG A C 1
ATOM 802 O O . ARG A 1 105 ? 3.778 0.120 14.233 1.00 96.25 105 ARG A O 1
ATOM 809 N N . GLU A 1 106 ? 3.963 -1.758 15.462 1.00 94.75 106 GLU A N 1
ATOM 810 C CA . GLU A 1 106 ? 5.328 -1.488 15.910 1.00 94.75 106 GLU A CA 1
ATOM 811 C C . GLU A 1 106 ? 6.311 -1.533 14.735 1.00 94.75 106 GLU A C 1
ATOM 813 O O . GLU A 1 106 ? 7.109 -0.613 14.580 1.00 94.75 106 GLU A O 1
ATOM 818 N N . GLN A 1 107 ? 6.166 -2.510 13.831 1.00 93.56 107 GLN A N 1
ATOM 819 C CA . GLN A 1 107 ? 6.966 -2.587 12.604 1.00 93.56 107 GLN A CA 1
ATOM 820 C C . GLN A 1 107 ? 6.827 -1.327 11.732 1.00 93.56 107 GLN A C 1
ATOM 822 O O . GLN A 1 107 ? 7.788 -0.889 11.105 1.00 93.56 107 GLN A O 1
ATOM 827 N N . LEU A 1 108 ? 5.634 -0.728 11.682 1.00 95.25 108 LEU A N 1
ATOM 828 C CA . LEU A 1 108 ? 5.383 0.475 10.887 1.00 95.25 108 LEU A CA 1
ATOM 829 C C . LEU A 1 108 ? 5.852 1.763 11.573 1.00 95.25 108 LEU A C 1
ATOM 831 O O . LEU A 1 108 ? 6.158 2.734 10.883 1.00 95.25 108 LEU A O 1
ATOM 835 N N . ARG A 1 109 ? 5.913 1.796 12.908 1.00 93.62 109 ARG A N 1
ATOM 836 C CA . ARG A 1 109 ? 6.148 3.016 13.696 1.00 93.62 109 ARG A CA 1
ATOM 837 C C . ARG A 1 109 ? 7.496 3.685 13.424 1.00 93.62 109 ARG A C 1
ATOM 839 O O . ARG A 1 109 ? 7.581 4.905 13.542 1.00 93.62 109 ARG A O 1
ATOM 846 N N . SER A 1 110 ? 8.514 2.914 13.060 1.00 85.69 110 SER A N 1
ATOM 847 C CA . SER A 1 110 ? 9.865 3.434 12.818 1.00 85.69 110 SER A CA 1
ATOM 848 C C . SER A 1 110 ? 9.967 4.264 11.535 1.00 85.69 110 SER A C 1
ATOM 850 O O . SER A 1 110 ? 10.643 5.288 11.521 1.00 85.69 110 SER A O 1
ATOM 852 N N . ASP A 1 111 ? 9.254 3.854 10.483 1.00 90.06 111 ASP A N 1
ATOM 853 C CA . ASP A 1 111 ? 9.522 4.304 9.109 1.00 90.06 111 ASP A CA 1
ATOM 854 C C . ASP A 1 111 ? 8.281 4.880 8.395 1.00 90.06 111 ASP A C 1
ATOM 856 O O . ASP A 1 111 ? 8.360 5.689 7.464 1.00 90.06 111 ASP A O 1
ATOM 860 N N . TYR A 1 112 ? 7.083 4.487 8.822 1.00 92.75 112 TYR A N 1
ATOM 861 C CA . TYR A 1 112 ? 5.838 4.934 8.211 1.00 92.75 112 TYR A CA 1
ATOM 862 C C . TYR A 1 112 ? 5.185 6.039 9.037 1.00 92.75 112 TYR A C 1
ATOM 864 O O . TYR A 1 112 ? 5.334 6.139 10.251 1.00 92.75 112 TYR A O 1
ATOM 872 N N . ALA A 1 113 ? 4.396 6.871 8.359 1.00 91.56 113 ALA A N 1
ATOM 873 C CA . ALA A 1 113 ? 3.523 7.829 9.023 1.00 91.56 113 ALA A CA 1
ATOM 874 C C . ALA A 1 113 ? 2.091 7.303 9.030 1.00 91.56 113 ALA A C 1
ATOM 876 O O . ALA A 1 113 ? 1.645 6.697 8.054 1.00 91.56 113 ALA A O 1
ATOM 877 N N . VAL A 1 114 ? 1.364 7.602 10.103 1.00 94.62 114 VAL A N 1
ATOM 878 C CA . VAL A 1 114 ? -0.083 7.393 10.154 1.00 94.62 114 VAL A CA 1
ATOM 879 C C . VAL A 1 114 ? -0.781 8.203 9.062 1.00 94.62 114 VAL A C 1
ATOM 881 O O . VAL A 1 114 ? -0.281 9.237 8.597 1.00 94.62 114 VAL A O 1
ATOM 884 N N . ASP A 1 115 ? -1.953 7.738 8.642 1.00 94.44 115 ASP A N 1
ATOM 885 C CA . ASP A 1 115 ? -2.787 8.536 7.760 1.00 94.44 115 ASP A CA 1
ATOM 886 C C . ASP A 1 115 ? -3.260 9.796 8.504 1.00 94.44 115 ASP A C 1
ATOM 888 O O . ASP A 1 115 ? -3.820 9.686 9.599 1.00 94.44 115 ASP A O 1
ATOM 892 N N . PRO A 1 116 ? -3.057 10.995 7.928 1.00 92.06 116 PRO A N 1
ATOM 893 C CA . PRO A 1 116 ? -3.296 12.260 8.617 1.00 92.06 116 PRO A CA 1
ATOM 894 C C . PRO A 1 116 ? -4.755 12.470 9.039 1.00 92.06 116 PRO A C 1
ATOM 896 O O . PRO A 1 116 ? -5.022 13.240 9.958 1.00 92.06 116 PRO A O 1
ATOM 899 N N . ARG A 1 117 ? -5.711 11.819 8.370 1.00 92.06 117 ARG A N 1
ATOM 900 C CA . ARG A 1 117 ? -7.139 11.977 8.656 1.00 92.06 117 ARG A CA 1
ATOM 901 C C . ARG A 1 117 ? -7.705 10.814 9.456 1.00 92.06 117 ARG A C 1
ATOM 903 O O . ARG A 1 117 ? -8.610 11.021 10.257 1.00 92.06 117 ARG A O 1
ATOM 910 N N . VAL A 1 118 ? -7.218 9.601 9.209 1.00 92.06 118 VAL A N 1
ATOM 911 C CA . VAL A 1 118 ? -7.665 8.412 9.945 1.00 92.06 118 VAL A CA 1
ATOM 912 C C . VAL A 1 118 ? -7.035 8.364 11.341 1.00 92.06 118 VAL A C 1
ATOM 914 O O . VAL A 1 118 ? -7.652 7.829 12.254 1.00 92.06 118 VAL A O 1
ATOM 917 N N . GLY A 1 119 ? -5.840 8.939 11.519 1.00 92.81 119 GLY A N 1
ATOM 918 C CA . GLY A 1 119 ? -5.102 8.911 12.786 1.00 92.81 119 GLY A CA 1
ATOM 919 C C . GLY A 1 119 ? -4.432 7.566 13.084 1.00 92.81 119 GLY A C 1
ATOM 920 O O . GLY A 1 119 ? -3.906 7.377 14.172 1.00 92.81 119 GLY A O 1
ATOM 921 N N . GLU A 1 120 ? -4.434 6.647 12.117 1.00 95.56 120 GLU A N 1
ATOM 922 C CA . GLU A 1 120 ? -3.933 5.277 12.240 1.00 95.56 120 GLU A CA 1
ATOM 923 C C . GLU A 1 120 ? -3.100 4.895 11.014 1.00 95.56 120 GLU A C 1
ATOM 925 O O . GLU A 1 120 ? -3.237 5.488 9.936 1.00 95.56 120 GLU A O 1
ATOM 930 N N . PHE A 1 121 ? -2.273 3.857 11.142 1.00 97.38 121 PHE A N 1
ATOM 931 C CA . PHE A 1 121 ? -1.678 3.215 9.970 1.00 97.38 121 PHE A CA 1
ATOM 932 C C . PHE A 1 121 ? -2.768 2.553 9.130 1.00 97.38 121 PHE A 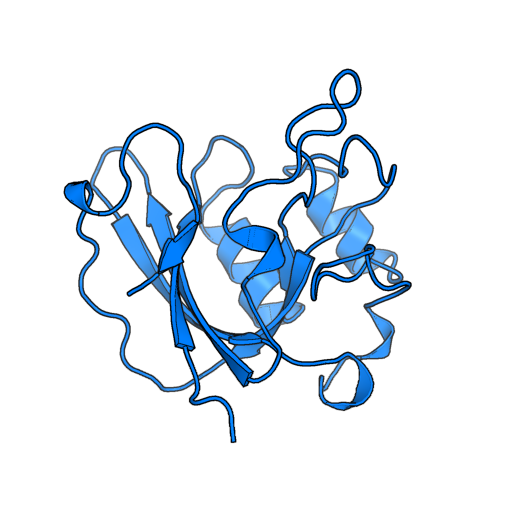C 1
ATOM 934 O O . PHE A 1 121 ? -3.622 1.830 9.652 1.00 97.38 121 PHE A O 1
ATOM 941 N N . CYS A 1 122 ? -2.731 2.779 7.818 1.00 97.75 122 CYS A N 1
ATOM 942 C CA . CYS A 1 122 ? -3.626 2.115 6.883 1.00 97.75 122 CYS A CA 1
ATOM 943 C C . CYS A 1 122 ? -2.921 1.744 5.578 1.00 97.75 122 CYS A C 1
ATOM 945 O O . CYS A 1 122 ? -1.823 2.213 5.277 1.00 97.75 122 CYS A O 1
ATOM 947 N N . GLY A 1 123 ? -3.526 0.817 4.844 1.00 97.94 123 GLY A N 1
ATOM 948 C CA . GLY A 1 123 ? -2.917 0.200 3.674 1.00 97.94 123 GLY A CA 1
ATOM 949 C C . GLY A 1 123 ? -3.793 -0.902 3.094 1.00 97.94 123 GLY A C 1
ATOM 950 O O . GLY A 1 123 ? -4.894 -1.159 3.590 1.00 97.94 123 GLY A O 1
ATOM 951 N N . TRP A 1 124 ? -3.312 -1.558 2.045 1.00 98.56 124 TRP A N 1
ATOM 952 C CA . TRP A 1 124 ? -4.000 -2.703 1.455 1.00 98.56 124 TRP A CA 1
ATOM 953 C C . TRP A 1 124 ? -3.539 -4.003 2.115 1.00 98.56 124 TRP A C 1
ATOM 955 O O . TRP A 1 124 ? -2.335 -4.266 2.128 1.00 98.56 124 TRP A O 1
ATOM 965 N N . PRO A 1 125 ? -4.465 -4.847 2.600 1.00 98.50 125 PRO A N 1
ATOM 966 C CA . PRO A 1 125 ? -4.181 -6.259 2.797 1.00 98.50 125 PRO A CA 1
ATOM 967 C C . PRO A 1 125 ? -3.908 -6.914 1.446 1.00 98.50 125 PRO A C 1
ATOM 969 O O . PRO A 1 125 ? -4.685 -6.748 0.497 1.00 98.50 125 PRO A O 1
ATOM 972 N N . VAL A 1 126 ? -2.825 -7.671 1.361 1.00 98.56 126 VAL A N 1
ATOM 973 C CA . VAL A 1 126 ? -2.382 -8.299 0.124 1.00 98.56 126 VAL A CA 1
ATOM 974 C C . VAL A 1 126 ? -1.878 -9.712 0.348 1.00 98.56 126 VAL A C 1
ATOM 976 O O . VAL A 1 126 ? -1.363 -10.049 1.403 1.00 98.56 126 VAL A O 1
ATOM 979 N N . VAL A 1 127 ? -1.979 -10.539 -0.682 1.00 97.88 127 VAL A N 1
ATOM 980 C CA . VAL A 1 127 ? -1.279 -11.824 -0.747 1.00 97.88 127 VAL A CA 1
ATOM 981 C C . VAL A 1 127 ? -0.317 -11.798 -1.921 1.00 97.88 127 VAL A C 1
ATOM 983 O O . VAL A 1 127 ? -0.613 -11.172 -2.939 1.00 97.88 127 VAL A O 1
ATOM 986 N N . ARG A 1 128 ? 0.834 -12.461 -1.785 1.00 97.12 128 ARG A N 1
ATOM 987 C CA . ARG A 1 128 ? 1.787 -12.600 -2.889 1.00 97.12 128 ARG A CA 1
ATOM 988 C C . ARG A 1 128 ? 1.096 -13.260 -4.083 1.00 97.12 128 ARG A C 1
ATOM 990 O O . ARG A 1 128 ? 0.302 -14.187 -3.916 1.00 97.12 128 ARG A O 1
ATOM 997 N N . ASP A 1 129 ? 1.381 -12.734 -5.262 1.00 95.06 129 ASP A N 1
ATOM 998 C CA . ASP A 1 129 ? 0.822 -13.179 -6.527 1.00 95.06 129 ASP A CA 1
ATOM 999 C C . ASP A 1 129 ? 1.965 -13.554 -7.487 1.00 95.06 129 ASP A C 1
ATOM 1001 O O . ASP A 1 129 ? 3.045 -12.962 -7.443 1.00 95.06 129 ASP A O 1
ATOM 1005 N N . GLU A 1 130 ? 1.755 -14.579 -8.312 1.00 92.12 130 GLU A N 1
ATOM 1006 C CA . GLU A 1 130 ? 2.768 -15.108 -9.234 1.00 92.12 130 GLU A CA 1
ATOM 1007 C C . GLU A 1 130 ? 2.840 -14.329 -10.557 1.00 92.12 130 GLU A C 1
ATOM 1009 O O . GLU A 1 130 ? 3.690 -14.626 -11.398 1.00 92.12 130 GLU A O 1
ATOM 1014 N N . HIS A 1 131 ? 1.983 -13.317 -10.755 1.00 88.44 131 HIS A N 1
ATOM 1015 C CA . HIS A 1 131 ? 2.040 -12.465 -11.943 1.00 88.44 131 HIS A CA 1
ATOM 1016 C C . HIS A 1 131 ? 3.440 -11.842 -12.122 1.00 88.44 131 HIS A C 1
ATOM 1018 O O . HIS A 1 131 ? 3.958 -11.198 -11.202 1.00 88.44 131 HIS A O 1
ATOM 1024 N N . PRO A 1 132 ? 4.062 -11.974 -13.310 1.00 91.88 132 PRO A N 1
ATOM 1025 C CA . PRO A 1 132 ? 5.373 -11.396 -13.557 1.00 91.88 132 PRO A CA 1
ATOM 1026 C C . PRO A 1 132 ? 5.286 -9.868 -13.542 1.00 91.88 132 PRO A C 1
ATOM 1028 O O . PRO A 1 132 ? 4.555 -9.265 -14.331 1.00 91.88 132 PRO A O 1
ATOM 1031 N N . SER A 1 133 ? 6.060 -9.232 -12.661 1.00 95.12 133 SER A N 1
ATOM 1032 C CA . SER A 1 133 ? 6.136 -7.773 -12.626 1.00 95.12 133 SER A CA 1
ATOM 1033 C C . SER A 1 133 ? 6.808 -7.230 -13.889 1.00 95.12 133 SER A C 1
ATOM 1035 O O . SER A 1 133 ? 7.906 -7.681 -14.229 1.00 95.12 133 SER A O 1
ATOM 1037 N N . PRO A 1 134 ? 6.206 -6.240 -14.578 1.00 94.56 134 PRO A N 1
ATOM 1038 C CA . PRO A 1 134 ? 6.861 -5.589 -15.705 1.00 94.56 134 PRO A CA 1
ATOM 1039 C C . PRO A 1 134 ? 8.133 -4.858 -15.251 1.00 94.56 134 PRO A C 1
ATOM 1041 O O . PRO A 1 134 ? 8.324 -4.568 -14.067 1.00 94.56 134 PRO A O 1
ATOM 1044 N N . SER A 1 135 ? 9.015 -4.521 -16.190 1.00 94.12 135 SER A N 1
ATOM 1045 C CA . SER A 1 135 ? 10.156 -3.653 -15.891 1.00 94.12 135 SER A CA 1
ATOM 1046 C C . SER A 1 135 ? 9.680 -2.294 -15.377 1.00 94.12 135 SER A C 1
ATOM 1048 O O . SER A 1 135 ? 8.687 -1.744 -15.855 1.00 94.12 135 SER A O 1
ATOM 1050 N N . TYR A 1 136 ? 10.404 -1.734 -14.409 1.00 94.31 136 TYR A N 1
ATOM 1051 C CA . TYR A 1 136 ? 10.112 -0.398 -13.911 1.00 94.31 136 TYR A CA 1
ATOM 1052 C C . TYR A 1 136 ? 10.393 0.654 -14.992 1.00 94.31 136 TYR A C 1
ATOM 1054 O O . TYR A 1 136 ? 11.497 0.722 -15.530 1.00 94.31 136 TYR A O 1
ATOM 1062 N N . VAL A 1 137 ? 9.410 1.515 -15.264 1.00 92.56 137 VAL A N 1
ATOM 1063 C CA . VAL A 1 137 ? 9.537 2.647 -16.191 1.00 92.56 137 VAL A CA 1
ATOM 1064 C C . VAL A 1 137 ? 9.191 3.929 -15.439 1.00 92.56 137 VAL A C 1
ATOM 1066 O O . VAL A 1 137 ? 8.028 4.188 -15.128 1.00 92.56 137 VAL A O 1
ATOM 1069 N N . ARG A 1 138 ? 10.209 4.744 -15.134 1.00 90.75 138 ARG A N 1
ATOM 1070 C CA . ARG A 1 138 ? 10.067 5.981 -14.342 1.00 90.75 138 ARG A CA 1
ATOM 1071 C C . ARG A 1 138 ? 9.026 6.938 -14.927 1.00 90.75 138 ARG A C 1
ATOM 1073 O O . ARG A 1 138 ? 8.282 7.550 -14.164 1.00 90.75 138 ARG A O 1
ATOM 1080 N N . ASP A 1 139 ? 8.964 7.034 -16.251 1.00 92.12 139 ASP A N 1
ATOM 1081 C CA . ASP A 1 139 ? 8.130 8.006 -16.967 1.00 92.12 139 ASP A CA 1
ATOM 1082 C C . ASP A 1 139 ? 6.625 7.743 -16.823 1.00 92.12 139 ASP A C 1
ATOM 1084 O O . ASP A 1 139 ? 5.821 8.659 -16.989 1.00 92.12 139 ASP A O 1
ATOM 1088 N N . LEU A 1 140 ? 6.229 6.531 -16.414 1.00 91.94 140 LEU A N 1
ATOM 1089 C CA . LEU A 1 140 ? 4.835 6.223 -16.078 1.00 91.94 140 LEU A CA 1
ATOM 1090 C C . LEU A 1 140 ? 4.377 6.945 -14.799 1.00 91.94 140 LEU A C 1
ATOM 1092 O O . LEU A 1 140 ? 3.188 7.199 -14.608 1.00 91.94 140 LEU A O 1
ATOM 1096 N N . PHE A 1 141 ? 5.311 7.326 -13.923 1.00 91.38 141 PHE A N 1
ATOM 1097 C CA . PHE A 1 141 ? 5.029 7.993 -12.655 1.00 91.38 141 PHE A CA 1
ATOM 1098 C C . PHE A 1 141 ? 5.156 9.515 -12.775 1.00 91.38 141 PHE A C 1
ATOM 1100 O O . PHE A 1 141 ? 6.066 10.132 -12.211 1.00 91.38 141 PHE A O 1
ATOM 1107 N N . VAL A 1 142 ? 4.209 10.132 -13.484 1.00 86.25 142 VAL A N 1
ATOM 1108 C CA . VAL A 1 142 ? 4.168 11.589 -13.678 1.00 86.25 142 VAL A CA 1
ATOM 1109 C C . VAL A 1 142 ? 4.048 12.325 -12.335 1.00 86.25 142 VAL A C 1
ATOM 1111 O O . VAL A 1 142 ? 3.196 12.021 -11.494 1.00 86.25 142 VAL A O 1
ATOM 1114 N N . GLY A 1 143 ? 4.913 13.321 -12.131 1.00 85.25 143 GLY A N 1
ATOM 1115 C CA . GLY A 1 143 ? 4.936 14.149 -10.928 1.00 85.25 143 GLY A CA 1
ATOM 1116 C C . GLY A 1 143 ? 5.213 13.346 -9.652 1.00 85.25 143 GLY A C 1
ATOM 1117 O O . GLY A 1 143 ? 6.165 12.568 -9.560 1.00 85.25 143 GLY A O 1
ATOM 1118 N N . ARG A 1 144 ? 4.375 13.551 -8.631 1.00 82.06 144 ARG A N 1
ATOM 1119 C CA . ARG A 1 144 ? 4.506 12.904 -7.312 1.00 82.06 144 ARG A CA 1
ATOM 1120 C C . ARG A 1 144 ? 3.678 11.623 -7.174 1.00 82.06 144 ARG A C 1
ATOM 1122 O O . ARG A 1 144 ? 3.577 11.086 -6.075 1.00 82.06 144 ARG A O 1
ATOM 1129 N N . ASN A 1 145 ? 3.111 11.104 -8.264 1.00 88.00 145 ASN A N 1
ATOM 1130 C CA . ASN A 1 145 ? 2.314 9.879 -8.218 1.00 88.00 145 ASN A CA 1
ATOM 1131 C C . ASN A 1 145 ? 3.170 8.695 -7.777 1.00 88.00 145 ASN A C 1
ATOM 1133 O O . ASN A 1 145 ? 4.256 8.485 -8.301 1.00 88.00 145 ASN A O 1
ATOM 1137 N N . THR A 1 146 ? 2.697 7.924 -6.806 1.00 92.00 146 THR A N 1
ATOM 1138 C CA . THR A 1 146 ? 3.386 6.708 -6.343 1.00 92.00 146 THR A CA 1
ATOM 1139 C C . THR A 1 146 ? 2.642 5.434 -6.713 1.00 92.00 146 THR A C 1
ATOM 1141 O O . THR A 1 146 ? 3.184 4.357 -6.534 1.00 92.00 146 THR A O 1
ATOM 1144 N N . LEU A 1 147 ? 1.411 5.557 -7.203 1.00 95.88 147 LEU A N 1
ATOM 1145 C CA . LEU A 1 147 ? 0.548 4.471 -7.646 1.00 95.88 147 LEU A CA 1
ATOM 1146 C C . LEU A 1 147 ? -0.060 4.908 -8.975 1.00 95.88 147 LEU A C 1
ATOM 11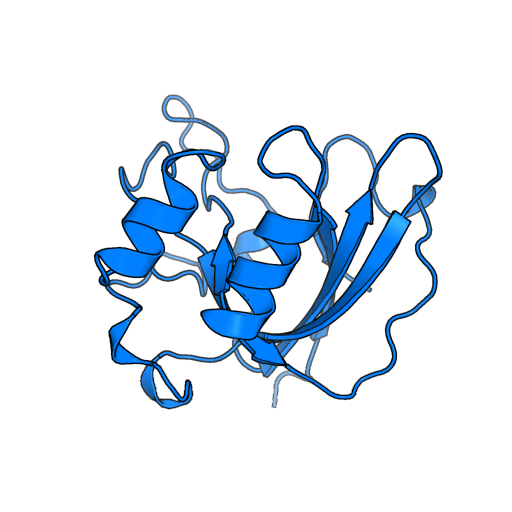48 O O . LEU A 1 147 ? -0.680 5.975 -9.020 1.00 95.88 147 LEU A O 1
ATOM 1152 N N . VAL A 1 148 ? 0.117 4.126 -10.033 1.00 95.50 148 VAL A N 1
ATOM 1153 C CA . VAL A 1 148 ? -0.435 4.405 -11.367 1.00 95.50 148 VAL A CA 1
ATOM 1154 C C . VAL A 1 148 ? -1.052 3.138 -11.956 1.00 95.50 148 VAL A C 1
ATOM 1156 O O . VAL A 1 148 ? -0.573 2.048 -11.642 1.00 95.50 148 VAL A O 1
ATOM 1159 N N . PRO A 1 149 ? -2.126 3.253 -12.754 1.00 94.94 149 PRO A N 1
ATOM 1160 C CA . PRO A 1 149 ? -2.652 2.102 -13.475 1.00 94.94 149 PRO A CA 1
ATOM 1161 C C . PRO A 1 149 ? -1.620 1.616 -14.498 1.00 94.94 149 PRO A C 1
ATOM 1163 O O . PRO A 1 149 ? -0.885 2.434 -15.062 1.00 94.94 149 PRO A O 1
ATOM 1166 N N . ARG A 1 150 ? -1.571 0.301 -14.705 1.00 88.44 150 ARG A N 1
ATOM 1167 C CA . ARG A 1 150 ? -0.871 -0.312 -15.834 1.00 88.44 150 ARG A CA 1
ATOM 1168 C C . ARG A 1 150 ? -1.781 -0.362 -17.060 1.00 88.44 150 ARG A C 1
ATOM 1170 O O . ARG A 1 150 ? -2.999 -0.580 -16.877 1.00 88.44 150 ARG A O 1
#